Protein AF-A0A8S9M4F6-F1 (afdb_monomer_lite)

pLDDT: mean 92.78, std 7.49, range [60.25, 98.56]

Organism: Brassica cretica (NCBI:txid69181)

Radius of gyration: 34.01 Å; chains: 1; bounding box: 55×29×99 Å

InterPro domains:
  IPR001312 Hexokinase [PTHR19443] (11-91)
  IPR022672 Hexokinase, N-terminal [PF00349] (41-91)
  IPR043129 ATPase, nucleotide binding domain [SSF53067] (22-91)

Structure (mmCIF, N/CA/C/O backbone):
data_AF-A0A8S9M4F6-F1
#
_entry.id   AF-A0A8S9M4F6-F1
#
loop_
_atom_site.group_PDB
_atom_site.id
_atom_site.type_symbol
_atom_site.label_atom_id
_atom_site.label_alt_id
_atom_site.label_comp_id
_atom_site.label_asym_id
_atom_site.label_entity_id
_atom_site.label_seq_id
_atom_site.pdbx_PDB_ins_code
_atom_site.Cartn_x
_atom_site.Cartn_y
_atom_site.Cartn_z
_atom_site.occupancy
_atom_site.B_iso_or_equiv
_atom_site.auth_seq_id
_atom_site.auth_comp_id
_atom_site.auth_asym_id
_atom_site.auth_atom_id
_atom_site.pdbx_PDB_model_num
ATOM 1 N N . MET A 1 1 ? -32.805 -19.772 67.954 1.00 60.25 1 MET A N 1
ATOM 2 C CA . MET A 1 1 ? -32.573 -20.201 66.553 1.00 60.25 1 MET A CA 1
ATOM 3 C C . MET A 1 1 ? -32.456 -19.038 65.555 1.00 60.25 1 MET A C 1
ATOM 5 O O . MET A 1 1 ? -31.634 -19.131 64.655 1.00 60.25 1 MET A O 1
ATOM 9 N N . GLY A 1 2 ? -33.173 -17.914 65.718 1.00 66.44 2 GLY A N 1
ATOM 10 C CA . GLY A 1 2 ? -33.161 -16.803 64.740 1.00 66.44 2 GLY A CA 1
ATOM 11 C C . GLY A 1 2 ? -31.810 -16.112 64.479 1.00 66.44 2 GLY A C 1
ATOM 12 O O . GLY A 1 2 ? -31.521 -15.762 63.342 1.00 66.44 2 GLY A O 1
ATOM 13 N N . LYS A 1 3 ? -30.931 -15.979 65.484 1.00 70.75 3 LYS A N 1
ATOM 14 C CA . LYS A 1 3 ? -29.604 -15.345 65.306 1.00 70.75 3 LYS A CA 1
ATOM 15 C C . LYS A 1 3 ? -28.684 -16.118 64.350 1.00 70.75 3 LYS A C 1
ATOM 17 O O . LYS A 1 3 ? -27.896 -15.512 63.633 1.00 70.75 3 LYS A O 1
ATOM 22 N N . VAL A 1 4 ? -28.814 -17.445 64.319 1.00 76.62 4 VAL A N 1
ATOM 23 C CA . VAL A 1 4 ? -27.980 -18.330 63.489 1.00 76.62 4 VAL A CA 1
ATOM 24 C C . VAL A 1 4 ? -28.415 -18.262 62.023 1.00 76.62 4 VAL A C 1
ATOM 26 O O . VAL A 1 4 ? -27.576 -18.175 61.133 1.00 76.62 4 VAL A O 1
ATOM 29 N N . ALA A 1 5 ? -29.728 -18.202 61.775 1.00 73.12 5 ALA A N 1
ATOM 30 C CA . ALA A 1 5 ? -30.286 -18.032 60.433 1.00 73.12 5 ALA A CA 1
ATOM 31 C C . ALA A 1 5 ? -29.908 -16.675 59.813 1.00 73.12 5 ALA A C 1
ATOM 33 O O . ALA A 1 5 ? -29.535 -16.609 58.643 1.00 73.12 5 ALA A O 1
ATOM 34 N N . VAL A 1 6 ? -29.933 -15.602 60.612 1.00 77.31 6 VAL A N 1
ATOM 35 C CA . VAL A 1 6 ? -29.528 -14.257 60.166 1.00 77.31 6 VAL A CA 1
ATOM 36 C C . VAL A 1 6 ? -28.039 -14.212 59.803 1.00 77.31 6 VAL A C 1
ATOM 38 O O . VAL A 1 6 ? -27.680 -13.653 58.769 1.00 77.31 6 VAL A O 1
ATOM 41 N N . ALA A 1 7 ? -27.173 -14.848 60.600 1.00 76.50 7 ALA A N 1
ATOM 42 C CA . ALA A 1 7 ? -25.743 -14.930 60.300 1.00 76.50 7 ALA A CA 1
ATOM 43 C C . ALA A 1 7 ? -25.462 -15.695 58.993 1.00 76.50 7 ALA A C 1
ATOM 45 O O . ALA A 1 7 ? -24.635 -15.268 58.186 1.00 76.50 7 ALA A O 1
ATOM 46 N N . PHE A 1 8 ? -26.188 -16.789 58.749 1.00 79.62 8 PHE A N 1
ATOM 47 C CA . PHE A 1 8 ? -26.033 -17.592 57.534 1.00 79.62 8 PHE A CA 1
ATOM 48 C C . PHE A 1 8 ? -26.489 -16.836 56.276 1.00 79.62 8 PHE A C 1
ATOM 50 O O . PHE A 1 8 ? -25.798 -16.843 55.258 1.00 79.62 8 PHE A O 1
ATOM 57 N N . ALA A 1 9 ? -27.616 -16.121 56.360 1.00 80.94 9 ALA A N 1
ATOM 58 C CA . ALA A 1 9 ? -28.111 -15.285 55.269 1.00 80.94 9 ALA A CA 1
ATOM 59 C C . ALA A 1 9 ? -27.135 -14.145 54.930 1.00 80.94 9 ALA A C 1
ATOM 61 O O . ALA A 1 9 ? -26.845 -13.906 53.758 1.00 80.94 9 ALA A O 1
ATOM 62 N N . ALA A 1 10 ? -26.565 -13.486 55.944 1.00 82.38 10 ALA A N 1
ATOM 63 C CA . ALA A 1 10 ? -25.565 -12.440 55.740 1.00 82.38 10 ALA A CA 1
ATOM 64 C C . ALA A 1 10 ? -24.299 -12.977 55.045 1.00 82.38 10 ALA A C 1
ATOM 66 O O . ALA A 1 10 ? -23.805 -12.361 54.099 1.00 82.38 10 ALA A O 1
ATOM 67 N N . ALA A 1 11 ? -23.809 -14.154 55.450 1.00 82.88 11 ALA A N 1
ATOM 68 C CA . ALA A 1 11 ? -22.656 -14.795 54.819 1.00 82.88 11 ALA A CA 1
ATOM 69 C C . ALA A 1 11 ? -22.917 -15.145 53.341 1.00 82.88 11 ALA A C 1
ATOM 71 O O . ALA A 1 11 ? -22.064 -14.897 52.485 1.00 82.88 11 ALA A O 1
ATOM 72 N N . ALA A 1 12 ? -24.111 -15.654 53.021 1.00 84.94 12 ALA A N 1
ATOM 73 C CA . ALA A 1 12 ? -24.502 -15.980 51.650 1.00 84.94 12 ALA A CA 1
ATOM 74 C C . ALA A 1 12 ? -24.569 -14.737 50.741 1.00 84.94 12 ALA A C 1
ATOM 76 O O . ALA A 1 12 ? -24.091 -14.777 49.605 1.00 84.94 12 ALA A O 1
ATOM 77 N N . VAL A 1 13 ? -25.096 -13.613 51.242 1.00 88.94 13 VAL A N 1
ATOM 78 C CA . VAL A 1 13 ? -25.145 -12.343 50.493 1.00 88.94 13 VAL A CA 1
ATOM 79 C C . VAL A 1 13 ? -23.738 -11.823 50.199 1.00 88.94 13 VAL A C 1
ATOM 81 O O . VAL A 1 13 ? -23.443 -11.450 49.064 1.00 88.94 13 VAL A O 1
ATOM 84 N N . VAL A 1 14 ? -22.841 -11.840 51.189 1.00 88.94 14 VAL A N 1
ATOM 85 C CA . VAL A 1 14 ? -21.447 -11.402 51.003 1.00 88.94 14 VAL A CA 1
ATOM 86 C C . VAL A 1 14 ? -20.730 -12.284 49.977 1.00 88.94 14 VAL A C 1
ATOM 88 O O . VAL A 1 14 ? -20.050 -11.765 49.086 1.00 88.94 14 VAL A O 1
ATOM 91 N N . ALA A 1 15 ? -20.932 -13.604 50.043 1.00 91.06 15 ALA A N 1
ATOM 92 C CA . ALA A 1 15 ? -20.391 -14.538 49.063 1.00 91.06 15 ALA A CA 1
ATOM 93 C C . ALA A 1 15 ? -20.899 -14.223 47.643 1.00 91.06 15 ALA A C 1
ATOM 95 O O . ALA A 1 15 ? -20.085 -14.038 46.736 1.00 91.06 15 ALA A O 1
ATOM 96 N N . ALA A 1 16 ? -22.212 -14.062 47.451 1.00 90.00 16 ALA A N 1
ATOM 97 C CA . ALA A 1 16 ? -22.802 -13.746 46.148 1.00 90.00 16 ALA A CA 1
ATOM 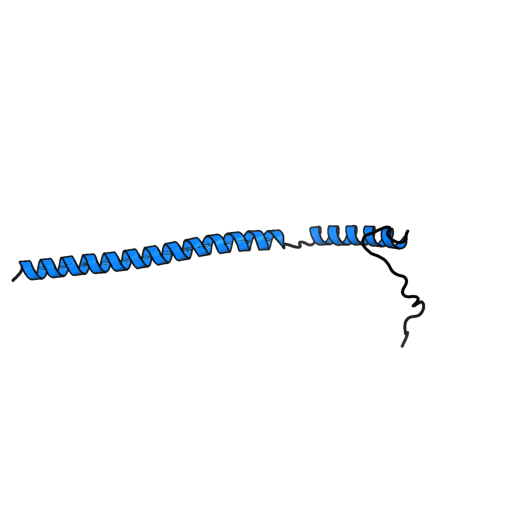98 C C . ALA A 1 16 ? -22.297 -12.407 45.576 1.00 90.00 16 ALA A C 1
ATOM 100 O O . ALA A 1 16 ? -21.887 -12.338 44.413 1.00 90.00 16 ALA A O 1
ATOM 101 N N . CYS A 1 17 ? -22.242 -11.357 46.402 1.00 90.19 17 CYS A N 1
ATOM 102 C CA . CYS A 1 17 ? -21.713 -10.049 46.012 1.00 90.19 17 CYS A CA 1
ATOM 103 C C . CYS A 1 17 ? -20.233 -10.121 45.608 1.00 90.19 17 CYS A C 1
ATOM 105 O O . CYS A 1 17 ? -19.828 -9.492 44.627 1.00 90.19 17 CYS A O 1
ATOM 107 N N . SER A 1 18 ? -19.421 -10.913 46.317 1.00 92.31 18 SER A N 1
ATOM 108 C CA . SER A 1 18 ? -18.006 -11.090 45.978 1.00 92.31 18 SER A CA 1
ATOM 109 C C . SER A 1 18 ? -17.817 -11.786 44.624 1.00 92.31 18 SER A C 1
ATOM 111 O O . SER A 1 18 ? -17.025 -11.323 43.798 1.00 92.31 18 SER A O 1
ATOM 113 N N . VAL A 1 19 ? -18.600 -12.834 44.341 1.00 93.62 19 VAL A N 1
ATOM 114 C CA . VAL A 1 19 ? -18.572 -13.550 43.058 1.00 93.62 19 VAL A CA 1
ATOM 115 C C . VAL A 1 19 ? -18.993 -12.618 41.923 1.00 93.62 19 VAL A C 1
ATOM 117 O O .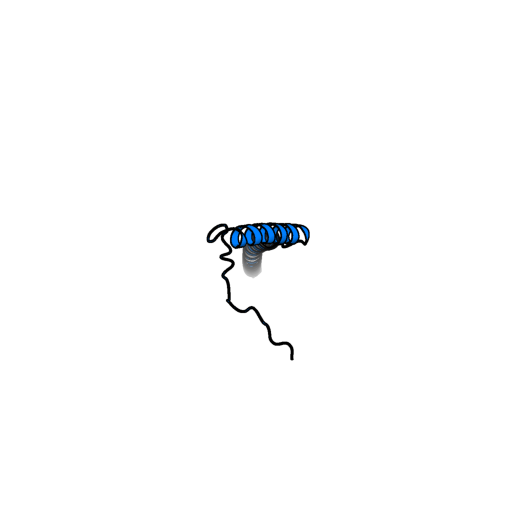 VAL A 1 19 ? -18.283 -12.514 40.919 1.00 93.62 19 VAL A O 1
ATOM 120 N N . ALA A 1 20 ? -20.083 -11.866 42.102 1.00 93.94 20 ALA A N 1
ATOM 121 C CA . ALA A 1 20 ? -20.537 -10.877 41.128 1.00 93.94 20 ALA A CA 1
ATOM 122 C C . ALA A 1 20 ? -19.464 -9.806 40.860 1.00 93.94 20 ALA A C 1
ATOM 124 O O . ALA A 1 20 ? -19.143 -9.526 39.702 1.00 93.94 20 ALA A O 1
ATOM 125 N N . ALA A 1 21 ? -18.832 -9.265 41.907 1.00 94.75 21 ALA A N 1
ATOM 126 C CA . ALA A 1 21 ? -17.751 -8.291 41.772 1.00 94.75 21 ALA A CA 1
ATOM 127 C C . ALA A 1 21 ? -16.547 -8.860 41.002 1.00 94.75 21 ALA A C 1
ATOM 129 O O . ALA A 1 21 ? -15.977 -8.176 40.147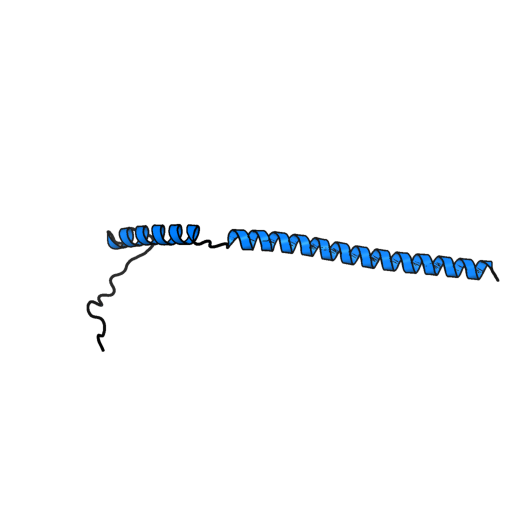 1.00 94.75 21 ALA A O 1
ATOM 130 N N . VAL A 1 22 ? -16.171 -10.120 41.246 1.00 95.31 22 VAL A N 1
ATOM 131 C CA . VAL A 1 22 ? -15.095 -10.796 40.504 1.00 95.31 22 VAL A CA 1
ATOM 132 C C . VAL A 1 22 ? -15.470 -10.980 39.032 1.00 95.31 22 VAL A C 1
ATOM 134 O O . VAL A 1 22 ? -14.649 -10.689 38.159 1.00 95.31 22 VAL A O 1
ATOM 137 N N . MET A 1 23 ? -16.697 -11.410 38.727 1.00 93.81 23 MET A N 1
ATOM 138 C CA . MET A 1 23 ? -17.164 -11.568 37.345 1.00 93.81 23 MET A CA 1
ATOM 139 C C . MET A 1 23 ? -17.186 -10.232 36.596 1.00 93.81 23 MET A C 1
ATOM 141 O O . MET A 1 23 ? -16.688 -10.153 35.470 1.00 93.81 23 MET A O 1
ATOM 145 N N . VAL A 1 24 ? -17.680 -9.163 37.232 1.00 94.19 24 VAL A N 1
ATOM 146 C CA . VAL A 1 24 ? -17.665 -7.806 36.668 1.00 94.19 24 VAL A CA 1
ATOM 147 C C . VAL A 1 24 ? -16.230 -7.339 36.439 1.00 94.19 24 VAL A C 1
ATOM 149 O O . VAL A 1 24 ? -15.912 -6.899 35.336 1.00 94.19 24 VAL A O 1
ATOM 152 N N . ARG A 1 25 ? -15.322 -7.507 37.410 1.00 92.62 25 ARG A N 1
ATOM 153 C CA . ARG A 1 25 ? -13.900 -7.153 37.244 1.00 92.62 25 ARG A CA 1
ATOM 154 C C . ARG A 1 25 ? -13.247 -7.912 36.090 1.00 92.62 25 ARG A C 1
ATOM 156 O O . ARG A 1 25 ? -12.554 -7.296 35.280 1.00 92.62 25 ARG A O 1
ATOM 163 N N . ARG A 1 26 ? -13.479 -9.225 35.971 1.00 92.81 26 ARG A N 1
ATOM 164 C CA . ARG A 1 26 ? -12.965 -10.040 34.854 1.00 92.81 26 ARG A CA 1
ATOM 165 C C . ARG A 1 26 ? -13.510 -9.548 33.513 1.00 92.81 26 ARG A C 1
ATOM 167 O O . ARG A 1 26 ? -12.735 -9.365 32.574 1.00 92.81 26 ARG A O 1
ATOM 174 N N . ARG A 1 27 ? -14.813 -9.260 33.438 1.00 91.56 27 ARG A N 1
ATOM 175 C CA . ARG A 1 27 ? -15.468 -8.730 32.232 1.00 91.56 27 ARG A CA 1
ATOM 176 C C 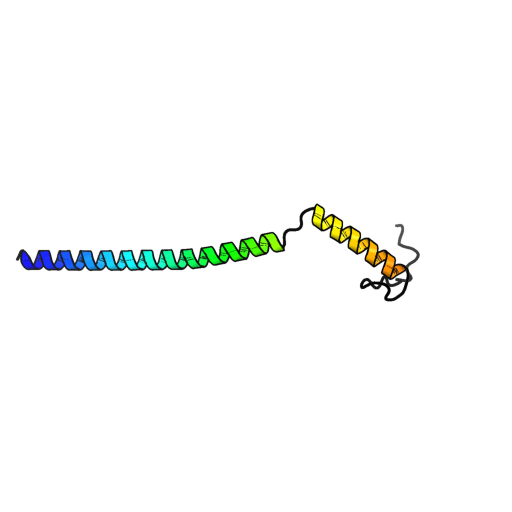. ARG A 1 27 ? -14.939 -7.346 31.853 1.00 9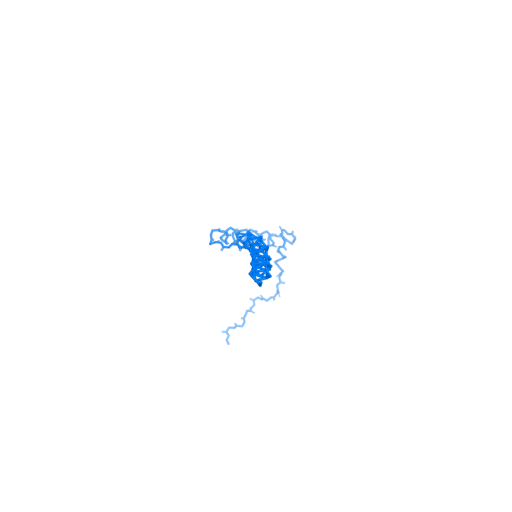1.56 27 ARG A C 1
ATOM 178 O O . ARG A 1 27 ? -14.647 -7.120 30.684 1.00 91.56 27 ARG A O 1
ATOM 185 N N . VAL A 1 28 ? -14.747 -6.445 32.817 1.00 92.38 28 VAL A N 1
ATOM 186 C CA . VAL A 1 28 ? -14.165 -5.112 32.586 1.00 92.38 28 VAL A CA 1
ATOM 187 C C . VAL A 1 28 ? -12.714 -5.225 32.114 1.00 92.38 28 VAL A C 1
ATOM 189 O O . VAL A 1 28 ? -12.343 -4.566 31.146 1.00 92.38 28 VAL A O 1
ATOM 192 N N . LYS A 1 29 ? -11.898 -6.095 32.728 1.00 90.81 29 LYS A N 1
ATOM 193 C CA . LYS A 1 29 ? -10.503 -6.320 32.312 1.00 90.81 29 LYS A CA 1
ATOM 194 C C . LYS A 1 29 ? -10.414 -6.872 30.886 1.00 90.81 29 LYS A C 1
ATOM 196 O O . LYS A 1 29 ? -9.599 -6.393 30.104 1.00 90.81 29 LYS A O 1
ATOM 201 N N . SER A 1 30 ? -11.263 -7.842 30.541 1.00 89.75 30 SER A N 1
ATOM 202 C CA . SER A 1 30 ? -11.354 -8.383 29.179 1.00 89.75 30 SER A CA 1
ATOM 203 C C . SER A 1 30 ? -11.774 -7.305 28.175 1.00 89.75 30 SER A C 1
ATOM 205 O O . SER A 1 30 ? -11.090 -7.117 27.173 1.00 89.75 30 SER A O 1
ATOM 207 N N . ARG A 1 31 ? -12.812 -6.516 28.487 1.00 91.62 31 ARG A N 1
ATOM 208 C CA . ARG A 1 31 ? -13.257 -5.403 27.633 1.00 91.62 31 ARG A CA 1
ATOM 209 C C . ARG A 1 31 ? -12.179 -4.339 27.433 1.00 91.62 31 ARG A C 1
ATOM 211 O O . ARG A 1 31 ? -12.066 -3.817 26.334 1.00 91.62 31 ARG A O 1
ATOM 218 N N . ARG A 1 32 ? -11.375 -4.029 28.458 1.00 90.88 32 ARG A N 1
ATOM 219 C CA . ARG A 1 32 ? -10.241 -3.094 28.331 1.00 90.88 32 ARG A CA 1
ATOM 220 C C . ARG A 1 32 ? -9.194 -3.600 27.341 1.00 90.88 32 ARG A C 1
ATOM 222 O O . ARG A 1 32 ? -8.819 -2.847 26.458 1.00 90.88 32 ARG A O 1
ATOM 229 N N . LYS A 1 33 ? -8.789 -4.872 27.441 1.00 92.81 33 LYS A N 1
ATOM 230 C CA . LYS A 1 33 ? -7.866 -5.480 26.466 1.00 92.81 33 LYS A CA 1
ATOM 231 C C . LYS A 1 33 ? -8.438 -5.443 25.048 1.00 92.81 33 LYS A C 1
ATOM 233 O O . LYS A 1 33 ? -7.728 -5.099 24.116 1.00 92.81 33 LYS A O 1
ATOM 238 N N . TRP A 1 34 ? -9.726 -5.759 24.906 1.00 95.06 34 TRP A N 1
ATOM 239 C CA . TRP A 1 34 ? -10.406 -5.738 23.610 1.00 95.06 34 TRP A CA 1
ATOM 240 C C . TRP A 1 34 ? -10.437 -4.335 22.993 1.00 95.06 34 TRP A C 1
ATOM 242 O O . TRP A 1 34 ? -10.236 -4.200 21.795 1.00 95.06 34 TRP A O 1
ATOM 252 N N . ARG A 1 35 ? -10.619 -3.281 23.802 1.00 95.44 35 ARG A N 1
ATOM 253 C CA . ARG A 1 35 ? -10.539 -1.891 23.320 1.00 95.44 35 ARG A CA 1
ATOM 254 C C . ARG A 1 35 ? -9.173 -1.566 22.722 1.00 95.44 35 ARG A C 1
ATOM 256 O O . ARG A 1 35 ? -9.135 -1.040 21.623 1.00 95.44 35 ARG A O 1
ATOM 263 N N . THR A 1 36 ? -8.087 -1.936 23.400 1.00 96.12 36 THR A N 1
ATOM 264 C CA . THR A 1 36 ? -6.726 -1.739 22.873 1.00 96.12 36 THR A CA 1
ATOM 265 C C . THR A 1 36 ? -6.516 -2.489 21.558 1.00 96.12 36 THR A C 1
ATOM 267 O O . THR A 1 36 ? -5.914 -1.957 20.638 1.00 96.12 36 THR A O 1
ATOM 270 N N . VAL A 1 37 ? -7.046 -3.710 21.433 1.00 97.25 37 VAL A N 1
ATOM 271 C CA . VAL A 1 37 ? -6.961 -4.476 20.178 1.00 97.25 37 VAL A CA 1
ATOM 272 C C . VAL A 1 37 ? -7.729 -3.794 19.042 1.00 97.25 37 VAL A C 1
ATOM 274 O O . VAL A 1 37 ? -7.214 -3.731 17.934 1.00 97.25 37 VAL A O 1
ATOM 277 N N . VAL A 1 38 ? -8.928 -3.260 19.303 1.00 97.56 38 VAL A N 1
ATOM 278 C CA . VAL A 1 38 ? -9.707 -2.510 18.292 1.00 97.56 38 VAL A CA 1
ATOM 279 C C . VAL A 1 38 ? -8.954 -1.276 17.834 1.00 97.56 38 VAL A C 1
ATOM 281 O O . VAL A 1 38 ? -8.971 -0.956 16.656 1.00 97.56 38 VAL A O 1
ATOM 284 N N . GLU A 1 39 ? -8.321 -0.579 18.770 1.00 97.56 39 GLU A N 1
ATOM 285 C CA . GLU A 1 39 ? -7.562 0.633 18.487 1.00 97.56 39 GLU A CA 1
ATOM 286 C C . GLU A 1 39 ? -6.373 0.334 17.569 1.00 97.56 39 GLU A C 1
ATOM 288 O O . GLU A 1 39 ? -6.251 0.961 16.522 1.00 97.56 39 GLU A O 1
ATOM 293 N N . ILE A 1 40 ? -5.592 -0.705 17.884 1.00 98.06 40 ILE A N 1
ATOM 294 C CA . ILE A 1 40 ? -4.493 -1.173 17.026 1.00 98.06 40 ILE A CA 1
ATOM 295 C C . ILE A 1 40 ? -5.015 -1.618 15.655 1.00 98.06 40 ILE A C 1
ATOM 297 O O . ILE A 1 40 ? -4.413 -1.307 14.634 1.00 98.06 40 ILE A O 1
ATOM 301 N N . LEU A 1 41 ? -6.132 -2.352 15.613 1.00 98.12 41 LEU A N 1
ATOM 302 C CA . LEU A 1 41 ? -6.714 -2.809 14.351 1.00 98.12 41 LEU A CA 1
ATOM 303 C C . LEU A 1 41 ? -7.162 -1.633 13.481 1.00 98.12 41 LEU A C 1
ATOM 305 O O . LEU A 1 41 ? -6.956 -1.668 12.276 1.00 98.12 41 LEU A O 1
ATOM 309 N N . LYS A 1 42 ? -7.743 -0.600 14.089 1.00 98.00 42 LYS A N 1
ATOM 310 C CA . LYS A 1 42 ? -8.171 0.604 13.385 1.00 98.00 42 LYS A CA 1
ATOM 311 C C . LYS A 1 42 ? -6.978 1.378 12.826 1.00 98.00 42 LYS A C 1
ATOM 313 O O . LYS A 1 42 ? -7.004 1.761 11.666 1.00 98.00 42 LYS A O 1
ATOM 318 N N . GLU A 1 43 ? -5.927 1.562 13.622 1.00 98.25 43 GLU A N 1
ATOM 319 C CA . GLU A 1 43 ? -4.685 2.193 13.156 1.00 98.25 43 GLU A CA 1
ATOM 320 C C . GLU A 1 43 ? -4.057 1.399 12.003 1.00 98.25 43 GLU A C 1
ATOM 322 O O . GLU A 1 43 ? -3.604 1.971 11.014 1.00 98.25 43 GLU A O 1
ATOM 327 N N . PHE A 1 44 ? -4.078 0.069 12.097 1.00 98.31 44 PHE A N 1
ATOM 328 C CA . PHE A 1 44 ? -3.601 -0.803 11.032 1.00 98.31 44 PHE A CA 1
ATOM 329 C C . PHE A 1 44 ? -4.460 -0.700 9.765 1.00 98.31 44 PHE A C 1
ATOM 331 O O . PHE A 1 44 ? -3.911 -0.587 8.674 1.00 98.31 44 PHE A O 1
ATOM 338 N N . GLU A 1 45 ? -5.789 -0.708 9.892 1.00 97.81 45 GLU A N 1
ATOM 339 C CA . GLU A 1 45 ? -6.719 -0.540 8.771 1.00 97.81 45 GLU A CA 1
ATOM 340 C C . GLU A 1 45 ? -6.495 0.805 8.065 1.00 97.81 45 GLU A C 1
ATOM 342 O O . GLU A 1 45 ? -6.346 0.837 6.848 1.00 97.81 45 GLU A O 1
ATOM 347 N N . GLU A 1 46 ? -6.366 1.897 8.823 1.00 97.50 46 GLU A N 1
ATOM 348 C CA . GLU A 1 46 ? -6.068 3.232 8.290 1.00 97.50 46 GLU A CA 1
ATOM 349 C C . GLU A 1 46 ? -4.669 3.306 7.647 1.00 97.50 46 GLU A C 1
ATOM 351 O O . GLU A 1 46 ? -4.483 3.933 6.600 1.00 97.50 46 GLU A O 1
ATOM 356 N N . GLY A 1 47 ? -3.673 2.641 8.240 1.00 97.19 47 GLY A N 1
ATOM 357 C CA . GLY A 1 47 ? -2.309 2.573 7.713 1.00 97.19 47 GLY A CA 1
ATOM 358 C C . GLY A 1 47 ? -2.202 1.764 6.418 1.00 97.19 47 GLY A C 1
ATOM 359 O O . GLY A 1 47 ? -1.466 2.147 5.506 1.00 97.19 47 GLY A O 1
ATOM 360 N N . CYS A 1 48 ? -2.961 0.673 6.317 1.00 97.25 48 CYS A N 1
ATOM 361 C CA . CYS A 1 48 ? -3.023 -0.190 5.139 1.00 97.25 48 CYS A CA 1
ATOM 362 C C . CYS A 1 48 ? -4.028 0.277 4.084 1.00 97.25 48 CYS A C 1
ATOM 364 O O . CYS A 1 48 ? -4.067 -0.318 3.005 1.00 97.25 48 CYS A O 1
ATOM 366 N N . ASP A 1 49 ? -4.815 1.318 4.364 1.00 97.50 49 ASP A N 1
ATOM 367 C CA . ASP A 1 49 ? -5.800 1.820 3.418 1.00 97.50 49 ASP A CA 1
ATOM 368 C C . ASP A 1 49 ? -5.139 2.190 2.080 1.00 97.50 49 ASP A C 1
ATOM 370 O O . ASP A 1 49 ? -4.079 2.826 2.006 1.00 97.50 49 ASP A O 1
ATOM 374 N N . ALA A 1 50 ? -5.771 1.768 0.993 1.00 97.12 50 ALA A N 1
ATOM 375 C CA . ALA A 1 50 ? -5.265 1.929 -0.363 1.00 97.12 50 ALA A CA 1
ATOM 376 C C . ALA A 1 50 ? -6.344 2.558 -1.254 1.00 97.12 50 ALA A C 1
ATOM 378 O O . ALA A 1 50 ? -6.807 1.937 -2.216 1.00 97.12 50 ALA A O 1
ATOM 379 N N . PRO A 1 51 ? -6.764 3.803 -0.959 1.00 97.81 51 PRO A N 1
ATOM 380 C CA . PRO A 1 51 ? -7.785 4.468 -1.746 1.00 97.81 51 PRO A CA 1
ATOM 381 C C . PRO A 1 51 ? -7.258 4.737 -3.157 1.00 97.81 51 PRO A C 1
ATOM 383 O O . PRO A 1 51 ? -6.059 4.937 -3.373 1.00 97.81 51 PRO A O 1
ATOM 386 N N . VAL A 1 52 ? -8.168 4.827 -4.128 1.00 98.25 52 VAL A N 1
ATOM 387 C CA . VAL A 1 52 ? -7.829 5.009 -5.553 1.00 98.25 52 VAL A CA 1
ATOM 388 C C . VAL A 1 52 ? -6.876 6.189 -5.785 1.00 98.25 52 VAL A C 1
ATOM 390 O O . VAL A 1 52 ? -5.978 6.095 -6.616 1.00 98.25 52 VAL A O 1
ATOM 393 N N . GLY A 1 53 ? -7.019 7.285 -5.032 1.00 98.25 53 GLY A N 1
ATOM 394 C CA . GLY A 1 53 ? -6.109 8.433 -5.118 1.00 98.25 53 GLY A CA 1
ATOM 395 C C . GLY A 1 53 ? -4.657 8.098 -4.749 1.00 98.25 53 GLY A C 1
ATOM 396 O O . GLY A 1 53 ? -3.744 8.486 -5.472 1.00 98.25 53 GLY A O 1
ATOM 397 N N . ARG A 1 54 ? -4.442 7.324 -3.675 1.00 97.75 54 ARG A N 1
ATOM 398 C CA . ARG A 1 54 ? -3.111 6.847 -3.260 1.00 97.75 54 ARG A CA 1
ATOM 399 C C . ARG A 1 54 ? -2.545 5.866 -4.287 1.00 97.75 54 ARG A C 1
ATOM 401 O O . ARG A 1 54 ? -1.376 5.960 -4.637 1.00 97.75 54 ARG A O 1
ATOM 408 N N . LEU A 1 55 ? -3.379 4.973 -4.822 1.00 98.56 55 LEU A N 1
ATOM 409 C CA . LEU A 1 55 ? -2.963 4.036 -5.870 1.00 98.56 55 LEU A CA 1
ATOM 410 C C . LEU A 1 55 ? -2.509 4.753 -7.147 1.00 98.56 55 LEU A C 1
ATOM 412 O O . LEU A 1 55 ? -1.499 4.364 -7.724 1.00 98.56 55 LEU A O 1
ATOM 416 N N . ARG A 1 56 ? -3.196 5.825 -7.561 1.00 98.50 56 ARG A N 1
ATOM 417 C CA . ARG A 1 56 ? -2.760 6.651 -8.700 1.00 98.50 56 ARG A CA 1
ATOM 418 C C . ARG A 1 56 ? -1.372 7.243 -8.471 1.00 98.50 56 ARG A C 1
ATOM 420 O O . ARG A 1 56 ? -0.514 7.073 -9.322 1.00 98.50 56 ARG A O 1
ATOM 427 N N . GLN A 1 57 ? -1.120 7.814 -7.291 1.00 98.25 57 GLN A N 1
ATOM 428 C CA . GLN A 1 57 ? 0.207 8.335 -6.936 1.00 98.25 57 GLN A CA 1
ATOM 429 C C . GLN A 1 57 ? 1.297 7.254 -7.002 1.00 98.25 57 GLN A C 1
ATOM 431 O O . GLN A 1 57 ? 2.398 7.518 -7.478 1.00 98.25 57 GLN A O 1
ATOM 436 N N . VAL A 1 58 ? 0.995 6.032 -6.550 1.00 97.88 58 VAL A N 1
ATOM 437 C CA . VAL A 1 58 ? 1.926 4.894 -6.631 1.00 97.88 58 VAL A CA 1
ATOM 438 C C . VAL A 1 58 ? 2.221 4.520 -8.085 1.00 97.88 58 VAL A C 1
ATOM 440 O O . VAL A 1 58 ? 3.379 4.293 -8.428 1.00 97.88 58 VAL A O 1
ATOM 443 N N . VAL A 1 59 ? 1.200 4.467 -8.945 1.00 98.00 59 VAL A N 1
ATOM 444 C CA . VAL A 1 59 ? 1.365 4.154 -10.374 1.00 98.00 59 VAL A CA 1
ATOM 445 C C . VAL A 1 59 ? 2.143 5.255 -11.096 1.00 98.00 59 VAL A C 1
ATOM 447 O O . VAL A 1 59 ? 3.042 4.944 -11.874 1.00 98.00 59 VAL A O 1
ATOM 450 N N . ASP A 1 60 ? 1.868 6.523 -10.795 1.00 98.38 60 ASP A N 1
ATOM 451 C CA . ASP A 1 60 ? 2.594 7.658 -11.370 1.00 98.38 60 ASP A CA 1
ATOM 452 C C . ASP A 1 60 ? 4.081 7.612 -10.976 1.00 98.38 60 ASP A C 1
ATOM 454 O O . ASP A 1 60 ? 4.962 7.742 -11.827 1.00 98.38 60 ASP A O 1
ATOM 458 N N . ALA A 1 61 ? 4.380 7.335 -9.701 1.00 98.06 61 ALA A N 1
ATOM 459 C CA . ALA A 1 61 ? 5.753 7.147 -9.231 1.00 98.06 61 ALA A CA 1
ATOM 460 C C . ALA A 1 61 ? 6.435 5.936 -9.895 1.00 98.06 61 ALA A C 1
ATOM 462 O O . ALA A 1 61 ? 7.610 6.004 -10.253 1.00 98.06 61 ALA A O 1
ATOM 463 N N . MET A 1 62 ? 5.699 4.840 -10.103 1.00 97.94 62 MET A N 1
ATOM 464 C CA . MET A 1 62 ? 6.211 3.657 -10.796 1.00 97.94 62 MET A CA 1
ATOM 465 C C . MET A 1 62 ? 6.584 3.970 -12.248 1.00 97.94 62 MET A C 1
ATOM 467 O O . MET A 1 62 ? 7.652 3.559 -12.694 1.00 97.94 62 MET A O 1
ATOM 471 N N . ALA A 1 63 ? 5.754 4.726 -12.970 1.00 97.88 63 ALA A N 1
ATOM 472 C CA . ALA A 1 63 ? 6.054 5.140 -14.338 1.00 97.88 63 ALA A CA 1
ATOM 473 C C . ALA A 1 63 ? 7.332 5.996 -14.405 1.00 97.88 63 ALA A C 1
ATOM 475 O O . ALA A 1 63 ? 8.170 5.782 -15.281 1.00 97.88 63 ALA A O 1
ATOM 476 N N . VAL A 1 64 ? 7.526 6.912 -13.450 1.00 97.88 64 VAL A N 1
ATOM 477 C CA . VAL A 1 64 ? 8.755 7.719 -13.346 1.00 97.88 64 VAL A CA 1
ATOM 478 C C . VAL A 1 64 ? 9.990 6.836 -13.135 1.00 97.88 64 VAL A C 1
ATOM 480 O O . VAL A 1 64 ? 10.974 6.992 -13.859 1.00 97.88 64 VAL A O 1
ATOM 483 N N . GLU A 1 65 ? 9.940 5.876 -12.207 1.00 97.94 65 GLU A N 1
ATOM 484 C CA . GLU A 1 65 ? 11.052 4.938 -11.983 1.00 97.94 65 GLU A CA 1
ATOM 485 C C . GLU A 1 65 ? 11.316 4.072 -13.226 1.00 97.94 65 GLU A C 1
ATOM 487 O O . GLU A 1 65 ? 12.468 3.879 -13.608 1.00 97.94 65 GLU A O 1
ATOM 492 N N . MET A 1 66 ? 10.274 3.597 -13.918 1.00 97.31 66 MET A N 1
ATOM 493 C CA . MET A 1 66 ? 10.434 2.836 -15.164 1.00 97.31 66 MET A CA 1
ATOM 494 C C . MET A 1 66 ? 11.158 3.654 -16.236 1.00 97.31 66 MET A C 1
ATOM 496 O O . MET A 1 66 ? 12.092 3.151 -16.861 1.00 97.31 66 MET A O 1
ATOM 500 N N . HIS A 1 67 ? 10.766 4.917 -16.433 1.00 97.00 67 HIS A N 1
ATOM 501 C CA . HIS A 1 67 ? 11.440 5.810 -17.375 1.00 97.00 67 HIS A CA 1
ATOM 502 C C . HIS A 1 67 ? 12.905 6.036 -16.999 1.00 97.00 67 HIS A C 1
ATOM 504 O O . HIS A 1 67 ? 13.774 5.961 -17.866 1.00 97.00 67 HIS A O 1
ATOM 510 N N . ALA A 1 68 ? 13.194 6.255 -15.716 1.00 96.75 68 ALA A N 1
ATOM 511 C CA . ALA A 1 68 ? 14.556 6.450 -15.240 1.00 96.75 68 ALA A CA 1
ATOM 512 C C . ALA A 1 68 ? 15.421 5.181 -15.397 1.00 96.75 68 ALA A C 1
ATOM 514 O O . ALA A 1 68 ? 16.573 5.274 -15.819 1.00 96.75 68 ALA A O 1
ATOM 515 N N . GLY A 1 69 ? 14.861 3.994 -15.138 1.00 96.19 69 GLY A N 1
ATOM 516 C CA . GLY A 1 69 ? 15.551 2.712 -15.319 1.00 96.19 69 GLY A CA 1
ATOM 517 C C . GLY A 1 69 ? 15.810 2.352 -16.785 1.00 96.19 69 GLY A C 1
ATOM 518 O O . GLY A 1 69 ? 16.812 1.714 -17.086 1.00 96.19 69 GLY A O 1
ATOM 519 N N . LEU A 1 70 ? 14.936 2.776 -17.704 1.00 95.75 70 LEU A N 1
ATOM 520 C CA . LEU A 1 70 ? 15.141 2.608 -19.149 1.00 95.75 70 LEU A CA 1
ATOM 521 C C . LEU A 1 70 ? 16.140 3.615 -19.730 1.00 95.75 70 LEU A C 1
ATOM 523 O O . LEU A 1 70 ? 16.809 3.310 -20.714 1.00 95.75 70 LEU A O 1
ATOM 527 N N . ALA A 1 71 ? 16.230 4.816 -19.154 1.00 95.94 71 ALA A N 1
ATOM 528 C CA . ALA A 1 71 ? 17.129 5.862 -19.635 1.00 95.94 71 ALA A CA 1
ATOM 529 C C . ALA A 1 71 ? 18.609 5.550 -19.356 1.00 95.94 71 ALA A C 1
ATOM 531 O O . ALA A 1 71 ? 19.476 5.950 -20.129 1.00 95.94 71 ALA A O 1
ATOM 532 N N . SER A 1 72 ? 18.903 4.851 -18.256 1.00 93.50 72 SER A N 1
ATOM 533 C CA . SER A 1 72 ? 20.254 4.419 -17.897 1.00 93.50 72 SER A CA 1
ATOM 534 C C . SER A 1 72 ? 20.213 3.202 -16.985 1.00 93.50 72 SER A C 1
ATOM 536 O O . SER A 1 72 ? 19.388 3.122 -16.073 1.00 93.50 72 SER A O 1
ATOM 538 N N . GLU A 1 73 ? 21.192 2.311 -17.141 1.00 91.62 73 GLU A N 1
ATOM 539 C CA . GLU A 1 73 ? 21.440 1.260 -16.159 1.00 91.62 73 GLU A CA 1
ATOM 540 C C . GLU A 1 73 ? 21.689 1.888 -14.777 1.00 91.62 73 GLU A C 1
ATOM 542 O O . GLU A 1 73 ? 22.433 2.861 -14.641 1.00 91.62 73 GLU A O 1
ATOM 547 N N . GLY A 1 74 ? 20.992 1.378 -13.759 1.00 91.31 74 GLY A N 1
ATOM 548 C CA . GLY A 1 74 ? 21.026 1.932 -12.402 1.00 91.31 74 GLY A CA 1
ATOM 549 C C . GLY A 1 74 ? 20.351 3.302 -12.228 1.00 91.31 74 GLY A C 1
ATOM 550 O O . GLY A 1 74 ? 20.434 3.864 -11.139 1.00 91.31 74 GLY A O 1
ATOM 551 N N . GLY A 1 75 ? 19.667 3.837 -13.248 1.00 91.81 75 GLY A N 1
ATOM 552 C CA . GLY A 1 75 ? 18.978 5.134 -13.186 1.00 91.81 75 GLY A CA 1
ATOM 553 C C . GLY A 1 75 ? 17.759 5.167 -12.257 1.00 91.81 75 GLY A C 1
ATOM 554 O O . GLY A 1 75 ? 17.270 6.240 -11.919 1.00 91.81 75 GLY A O 1
ATOM 555 N N . SER A 1 76 ? 17.280 4.006 -11.811 1.00 95.56 76 SER A N 1
ATOM 556 C CA . SER A 1 76 ? 16.189 3.867 -10.845 1.00 95.56 76 SER A CA 1
ATOM 557 C C . SER A 1 76 ? 16.372 2.600 -10.004 1.00 95.56 76 SER A C 1
ATOM 559 O O . SER A 1 76 ? 17.254 1.778 -10.280 1.00 95.56 76 SER A O 1
ATOM 561 N N . LYS A 1 77 ? 15.512 2.386 -8.998 1.00 94.69 77 LYS A N 1
ATOM 562 C CA . LYS A 1 77 ? 15.483 1.097 -8.277 1.00 94.69 77 LYS A CA 1
ATOM 563 C C . LYS A 1 77 ? 14.943 -0.048 -9.141 1.00 94.69 77 LYS A C 1
ATOM 565 O O . LYS A 1 77 ? 15.229 -1.214 -8.860 1.00 94.69 77 LYS A O 1
ATOM 570 N N . LEU A 1 78 ? 14.178 0.265 -10.184 1.00 95.56 78 LEU A N 1
ATOM 571 C CA . LEU A 1 78 ? 13.744 -0.681 -11.205 1.00 95.56 78 LEU A CA 1
ATOM 572 C C . LEU A 1 78 ? 14.863 -0.869 -12.234 1.00 95.56 78 LEU A C 1
ATOM 574 O O . LEU A 1 78 ? 15.219 0.044 -12.975 1.00 95.56 78 LEU A O 1
ATOM 578 N N . LYS A 1 79 ? 15.405 -2.090 -12.296 1.00 94.06 79 LYS A N 1
ATOM 579 C CA . LYS A 1 79 ? 16.556 -2.419 -13.152 1.00 94.06 79 LYS A CA 1
ATOM 580 C C . LYS A 1 79 ? 16.268 -2.375 -14.653 1.00 94.06 79 LYS A C 1
ATOM 582 O O . LYS A 1 79 ? 17.215 -2.283 -15.418 1.00 94.06 79 LYS A O 1
ATOM 587 N N . MET A 1 80 ? 15.001 -2.520 -15.054 1.00 96.00 80 MET A N 1
ATOM 588 C CA . MET A 1 80 ? 14.552 -2.506 -16.456 1.00 96.00 80 MET A CA 1
ATOM 589 C C . MET A 1 80 ? 15.464 -3.309 -17.404 1.00 96.00 80 MET A C 1
ATOM 591 O O . MET A 1 80 ? 15.917 -2.818 -18.433 1.00 96.00 80 MET A O 1
ATOM 595 N N . LEU A 1 81 ? 15.749 -4.560 -17.028 1.00 94.94 81 LEU A N 1
ATOM 596 C CA . LEU A 1 81 ? 16.683 -5.423 -17.751 1.00 94.94 81 LEU A CA 1
ATOM 597 C C . LEU A 1 81 ? 16.152 -5.782 -19.143 1.00 94.94 81 LEU A C 1
ATOM 599 O O . LEU A 1 81 ? 14.991 -6.162 -19.297 1.00 94.94 81 LEU A O 1
ATOM 603 N N . LEU A 1 82 ? 17.036 -5.741 -20.138 1.00 93.94 82 LEU A N 1
ATOM 604 C CA . LEU A 1 82 ? 16.744 -6.230 -21.480 1.00 93.94 82 LEU A CA 1
ATOM 605 C C . LEU A 1 82 ? 16.638 -7.757 -21.457 1.00 93.94 82 LEU A C 1
ATOM 607 O O . LEU A 1 82 ? 17.576 -8.451 -21.066 1.00 93.94 82 LEU A O 1
ATOM 611 N N . THR A 1 83 ? 15.497 -8.285 -21.893 1.00 95.75 83 THR A N 1
ATOM 612 C CA . THR A 1 83 ? 15.252 -9.735 -21.958 1.00 95.75 83 THR A CA 1
ATOM 613 C C . THR A 1 83 ? 15.804 -10.378 -23.227 1.00 95.75 83 THR A C 1
ATOM 615 O O . THR A 1 83 ? 15.837 -11.601 -23.308 1.00 95.75 83 THR A O 1
ATOM 618 N N . TYR A 1 84 ? 16.215 -9.573 -24.215 1.00 96.94 84 TYR A N 1
ATOM 619 C CA . TYR A 1 84 ? 16.602 -10.013 -25.566 1.00 96.94 84 TYR A CA 1
ATOM 620 C C . TYR A 1 84 ? 15.509 -10.807 -26.304 1.00 96.94 84 TYR A C 1
ATOM 622 O O . TYR A 1 84 ? 15.774 -11.473 -27.302 1.00 96.94 84 TYR A O 1
ATOM 630 N N . VAL A 1 85 ? 14.262 -10.713 -25.833 1.00 97.06 85 VAL A N 1
ATOM 631 C CA . VAL A 1 85 ? 13.085 -11.237 -26.525 1.00 97.06 85 VAL A CA 1
ATOM 632 C C . VAL A 1 85 ? 12.504 -10.103 -27.355 1.00 97.06 85 VAL A C 1
ATOM 634 O O . VAL A 1 85 ? 11.911 -9.173 -26.810 1.00 97.06 85 VAL A O 1
ATOM 637 N N . HIS A 1 86 ? 12.715 -10.169 -28.665 1.00 96.31 86 HIS A N 1
ATOM 638 C CA . HIS A 1 86 ? 12.209 -9.172 -29.611 1.00 96.31 86 HIS A CA 1
ATOM 639 C C . HIS A 1 86 ? 10.887 -9.603 -30.252 1.00 96.31 86 HIS A C 1
ATOM 641 O O . HIS A 1 86 ? 10.023 -8.761 -30.479 1.00 96.31 86 HIS A O 1
ATOM 647 N N . ASP A 1 87 ? 10.704 -10.910 -30.450 1.00 97.00 87 ASP A N 1
ATOM 648 C CA . ASP A 1 87 ? 9.500 -11.497 -31.030 1.00 97.00 87 ASP A CA 1
ATOM 649 C C . ASP A 1 87 ? 8.790 -12.376 -30.000 1.00 97.00 87 ASP A C 1
ATOM 651 O O . ASP A 1 87 ? 9.373 -13.298 -29.423 1.00 97.00 87 ASP A O 1
ATOM 655 N N . LEU A 1 88 ? 7.513 -12.079 -29.766 1.00 97.56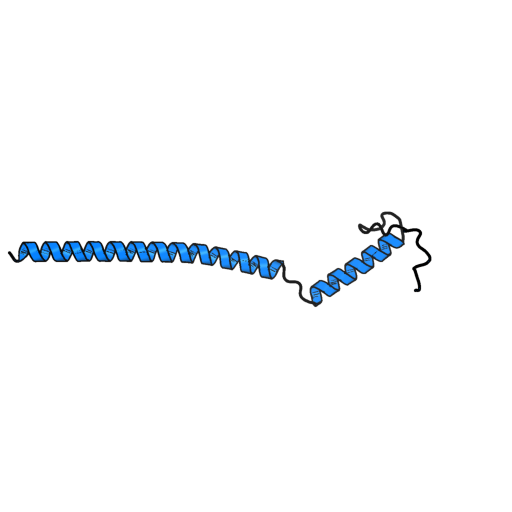 88 LEU A N 1
ATOM 656 C CA . LEU A 1 88 ? 6.631 -12.911 -28.955 1.00 97.56 88 LEU A CA 1
ATOM 657 C C . LEU A 1 88 ? 5.869 -13.899 -29.856 1.00 97.56 88 LEU A C 1
ATOM 659 O O . LEU A 1 88 ? 5.601 -13.578 -31.015 1.00 97.56 88 LEU A O 1
ATOM 663 N N . PRO A 1 89 ? 5.476 -15.080 -29.344 1.00 96.62 89 PRO A N 1
ATOM 664 C CA . PRO A 1 89 ? 4.627 -16.011 -30.085 1.00 96.62 89 PRO A CA 1
ATOM 665 C C . PRO A 1 89 ? 3.316 -15.351 -30.539 1.00 96.62 89 PRO A C 1
ATOM 667 O O . PRO A 1 89 ? 2.678 -14.644 -29.760 1.00 96.62 89 PRO A O 1
ATOM 670 N N . ASN A 1 90 ? 2.899 -15.605 -31.781 1.00 95.62 90 ASN A N 1
ATOM 671 C CA . ASN A 1 90 ? 1.709 -15.006 -32.400 1.00 95.62 90 ASN A CA 1
ATOM 672 C C . ASN A 1 90 ? 0.537 -15.985 -32.615 1.00 95.62 90 ASN A C 1
ATOM 674 O O . ASN A 1 90 ? -0.507 -15.559 -33.112 1.00 95.62 90 ASN A O 1
ATOM 678 N N . GLY A 1 91 ? 0.683 -17.247 -32.195 1.00 89.00 91 GLY A N 1
ATOM 679 C CA . GLY A 1 91 ? -0.308 -18.314 -32.386 1.00 89.00 91 GLY A CA 1
ATOM 680 C C . GLY A 1 91 ? 0.242 -19.459 -33.214 1.00 89.00 91 GLY A C 1
ATOM 681 O O . GLY A 1 91 ? 0.568 -19.218 -34.394 1.00 89.00 91 GLY A O 1
#

Sequence (91 aa):
MGKVAVAFAAAAVVAACSVAAVMVRRRVKSRRKWRTVVEILKEFEEGCDAPVGRLRQVVDAMAVEMHAGLASEGGSKLKMLLTYVHDLPNG

Foldseek 3Di:
DVVVVVVVVVVVVVVVVVVVVVVVVVVVVVVVVVVVVVVVVVVVCVVPDDDPVNVVVVVVVVVVQLVLCVVDQVRHPDVNDDPVCPDDDDD

Secondary structure (DSSP, 8-state):
-HHHHHHHHHHHHHHHHHHHHHHHHHHHHHHHHHHHHHHHHHHHHHHH---HHHHHHHHHHHHHHHHHHHHSTTSSSS-------------